Protein AF-A0A2I0WAN6-F1 (afdb_monomer_lite)

Foldseek 3Di:
DPPVVLVVQQVVCQQQVPPPRHPLDLVVLVCCVVPNPCPQQHWDQDPVRDTDGHDDPSHDDPVRNVVVD

Structure (mmCIF, N/CA/C/O backbone):
data_AF-A0A2I0WAN6-F1
#
_entry.id   AF-A0A2I0WAN6-F1
#
loop_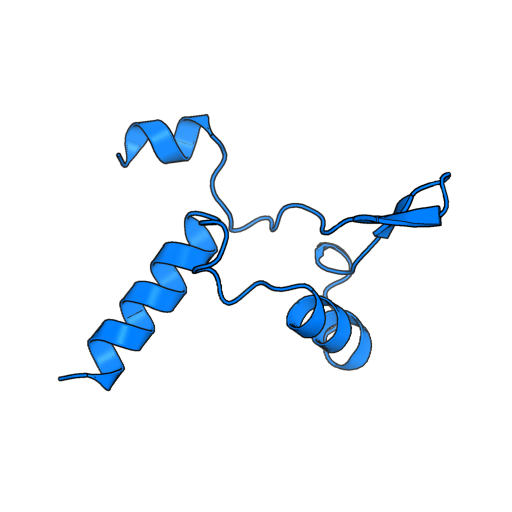
_atom_site.group_PDB
_atom_site.id
_atom_site.type_symbol
_atom_site.label_atom_id
_atom_site.label_alt_id
_atom_site.label_comp_id
_atom_site.label_asym_id
_atom_site.label_entity_id
_atom_site.label_seq_id
_atom_site.pdbx_PDB_ins_code
_atom_site.Cartn_x
_atom_site.Cartn_y
_atom_site.Cartn_z
_atom_site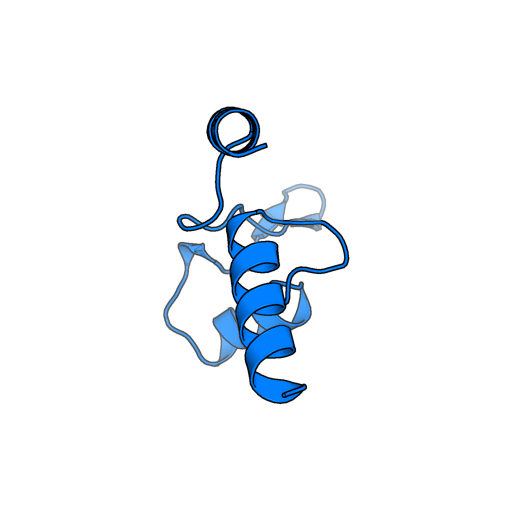.occupancy
_atom_site.B_iso_or_equiv
_atom_site.auth_seq_id
_atom_site.auth_comp_id
_atom_site.auth_asym_id
_atom_site.auth_atom_id
_atom_site.pdbx_PDB_model_num
ATOM 1 N N . MET A 1 1 ? -7.878 -8.875 24.534 1.00 66.50 1 MET A N 1
ATOM 2 C CA . MET A 1 1 ? -7.988 -9.546 23.219 1.00 66.50 1 MET A CA 1
ATOM 3 C C . MET A 1 1 ? -7.180 -8.779 22.167 1.00 66.50 1 MET A C 1
ATOM 5 O O . MET A 1 1 ? -7.724 -8.035 21.361 1.00 66.50 1 MET A O 1
ATOM 9 N N . HIS A 1 2 ? -5.848 -8.872 22.236 1.00 80.25 2 HIS A N 1
ATOM 10 C CA . HIS A 1 2 ? -4.955 -8.010 21.445 1.00 80.25 2 HIS A CA 1
ATOM 11 C C . HIS A 1 2 ? -4.821 -8.453 19.983 1.00 80.25 2 HIS A C 1
ATOM 13 O O . HIS A 1 2 ? -4.707 -7.614 19.097 1.00 80.25 2 HIS A O 1
ATOM 19 N N . ILE A 1 3 ? -4.872 -9.762 19.727 1.00 85.38 3 ILE A N 1
ATOM 20 C CA . ILE A 1 3 ? -4.678 -10.327 18.385 1.00 85.38 3 ILE A CA 1
ATOM 21 C C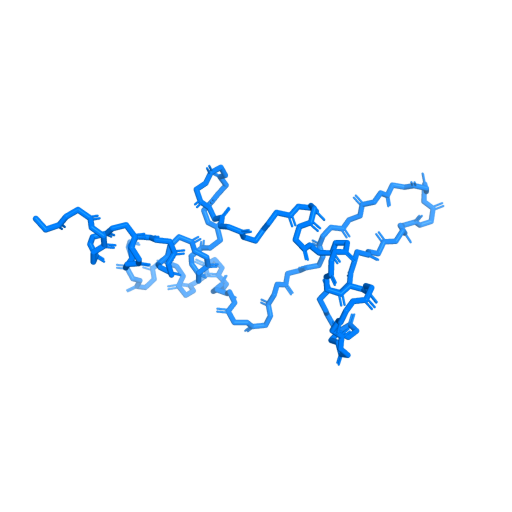 . ILE A 1 3 ? -5.855 -9.978 17.470 1.00 85.38 3 ILE A C 1
ATOM 23 O O . ILE A 1 3 ? -5.642 -9.480 16.369 1.00 85.38 3 ILE A O 1
ATOM 27 N N . GLU A 1 4 ? -7.088 -10.166 17.940 1.00 86.69 4 GLU A N 1
ATOM 28 C CA . GLU A 1 4 ? -8.288 -9.891 17.140 1.00 86.69 4 GLU A CA 1
ATOM 29 C C . GLU A 1 4 ? -8.426 -8.409 16.791 1.00 86.69 4 GLU A C 1
ATOM 31 O O . GLU A 1 4 ? -8.691 -8.068 15.639 1.00 86.69 4 GLU A O 1
ATOM 36 N N . LYS A 1 5 ? -8.153 -7.518 17.755 1.00 87.12 5 LYS A N 1
ATOM 37 C CA . LYS A 1 5 ? -8.145 -6.072 17.509 1.00 87.12 5 LYS A CA 1
ATOM 38 C C . LYS A 1 5 ? -7.110 -5.698 16.446 1.00 87.12 5 LYS A C 1
ATOM 40 O O . LYS A 1 5 ? -7.439 -5.011 15.486 1.00 87.12 5 LYS A O 1
ATOM 45 N N . ASN A 1 6 ? -5.893 -6.231 16.559 1.00 87.25 6 ASN A N 1
ATOM 46 C CA . ASN A 1 6 ? -4.838 -5.988 15.578 1.00 87.25 6 ASN A CA 1
ATOM 47 C C . ASN A 1 6 ? -5.197 -6.529 14.187 1.00 87.25 6 ASN A C 1
ATOM 49 O O . ASN A 1 6 ? -4.859 -5.900 13.184 1.00 87.25 6 ASN A O 1
ATOM 53 N N . PHE A 1 7 ? -5.861 -7.684 14.101 1.00 88.81 7 PHE A N 1
ATOM 54 C CA . PHE A 1 7 ? -6.302 -8.242 12.824 1.00 88.81 7 PHE A CA 1
ATOM 55 C C . PHE A 1 7 ? -7.328 -7.329 12.145 1.00 88.81 7 PHE A C 1
ATOM 57 O O . PHE A 1 7 ? -7.115 -6.926 11.000 1.00 88.81 7 PHE A O 1
ATOM 64 N N . MET A 1 8 ? -8.382 -6.943 12.869 1.00 89.62 8 MET A N 1
ATOM 65 C CA . MET A 1 8 ? -9.427 -6.059 12.345 1.00 89.62 8 MET A CA 1
ATOM 66 C C . MET A 1 8 ? -8.864 -4.695 11.938 1.00 89.62 8 MET A C 1
ATOM 68 O O . MET A 1 8 ? -9.123 -4.235 10.825 1.00 89.62 8 MET A O 1
ATOM 72 N N . ASP A 1 9 ? -8.017 -4.095 12.778 1.00 90.94 9 ASP A N 1
ATOM 73 C CA . ASP A 1 9 ? -7.368 -2.818 12.477 1.00 90.94 9 ASP A CA 1
ATOM 74 C C . ASP A 1 9 ? -6.501 -2.922 11.211 1.00 90.94 9 ASP A C 1
ATOM 76 O O . ASP A 1 9 ? -6.527 -2.032 10.359 1.00 90.94 9 ASP A O 1
ATOM 80 N N . ASN A 1 10 ? -5.748 -4.011 11.031 1.00 90.69 10 ASN A N 1
ATOM 81 C CA . ASN A 1 10 ? -4.927 -4.205 9.833 1.00 90.69 10 ASN A CA 1
ATOM 82 C C . ASN A 1 10 ? -5.776 -4.340 8.561 1.00 90.69 10 ASN A C 1
ATOM 84 O O . ASN A 1 10 ? -5.438 -3.732 7.539 1.00 90.69 10 ASN A O 1
ATOM 88 N N . VAL A 1 11 ? -6.865 -5.114 8.609 1.00 91.81 11 VAL A N 1
ATOM 89 C CA . VAL A 1 11 ? -7.784 -5.284 7.470 1.00 91.81 11 VAL A CA 1
ATOM 90 C C . VAL A 1 11 ? -8.427 -3.946 7.116 1.00 91.81 11 VAL A C 1
ATOM 92 O O . VAL A 1 11 ? -8.352 -3.511 5.964 1.00 91.81 11 VAL A O 1
ATOM 95 N N . PHE A 1 12 ? -8.965 -3.244 8.114 1.00 91.62 12 PHE A N 1
ATOM 96 C CA . PHE A 1 12 ? -9.609 -1.948 7.927 1.00 91.62 12 PHE A CA 1
ATOM 97 C C . PHE A 1 12 ? -8.648 -0.912 7.331 1.00 91.62 12 PHE A C 1
ATOM 99 O O . PHE A 1 12 ? -8.945 -0.301 6.304 1.00 91.62 12 PHE A O 1
ATOM 106 N N . ASN A 1 13 ? -7.448 -0.768 7.904 1.00 92.00 13 ASN A N 1
ATOM 107 C CA . ASN A 1 13 ? -6.441 0.173 7.407 1.00 92.00 13 ASN A CA 1
ATOM 108 C C . ASN A 1 13 ? -5.966 -0.158 5.981 1.00 92.00 13 ASN A C 1
ATOM 110 O O . ASN A 1 13 ? -5.559 0.748 5.250 1.00 92.00 13 ASN A O 1
ATOM 114 N N . THR A 1 14 ? -6.019 -1.430 5.578 1.00 92.00 14 THR A N 1
ATOM 115 C CA . THR A 1 14 ? -5.651 -1.874 4.225 1.00 92.00 14 THR A CA 1
ATOM 116 C C . THR A 1 14 ? -6.726 -1.520 3.196 1.00 92.00 14 THR A C 1
ATOM 118 O O . THR A 1 14 ? -6.410 -0.978 2.134 1.00 92.00 14 THR A O 1
ATOM 121 N N . ILE A 1 15 ? -8.001 -1.747 3.520 1.00 92.12 15 ILE A N 1
ATOM 122 C CA . ILE A 1 15 ? -9.139 -1.387 2.656 1.00 92.12 15 ILE A CA 1
ATOM 123 C C . ILE A 1 15 ? -9.260 0.142 2.534 1.00 92.12 15 ILE A C 1
ATOM 125 O O . ILE A 1 15 ? -9.445 0.681 1.440 1.00 92.12 15 ILE A O 1
ATOM 129 N N . MET A 1 16 ? -9.065 0.858 3.642 1.00 91.62 16 MET A N 1
ATOM 130 C CA . MET A 1 16 ? -9.077 2.323 3.683 1.00 91.62 16 MET A CA 1
ATOM 131 C C . MET A 1 16 ? -7.789 2.959 3.134 1.00 91.62 16 MET A C 1
ATOM 133 O O . MET A 1 16 ? -7.722 4.184 3.045 1.00 91.62 16 MET A O 1
ATOM 137 N N . ASP A 1 17 ? -6.775 2.168 2.755 1.00 89.38 17 ASP A N 1
ATOM 138 C CA . ASP A 1 17 ? -5.452 2.617 2.285 1.00 89.38 17 ASP A CA 1
ATOM 139 C C . ASP A 1 17 ? -4.890 3.768 3.142 1.00 89.38 17 ASP A C 1
ATOM 141 O O . ASP A 1 17 ? -4.573 4.859 2.660 1.00 89.38 17 ASP A O 1
ATOM 145 N N . VAL A 1 18 ? -4.858 3.549 4.461 1.00 89.31 18 VAL A N 1
ATOM 146 C CA . VAL A 1 18 ? -4.379 4.545 5.426 1.00 89.31 18 VAL A CA 1
ATOM 147 C C . VAL A 1 18 ? -2.855 4.533 5.435 1.00 89.31 18 VAL A C 1
ATOM 149 O O . VAL A 1 18 ? -2.218 3.547 5.832 1.00 89.31 18 VAL A O 1
ATOM 152 N N . LYS A 1 19 ? -2.256 5.653 5.016 1.00 85.06 19 LYS A N 1
ATOM 153 C CA . LYS A 1 19 ? -0.800 5.823 4.957 1.00 85.06 19 LYS A CA 1
ATOM 154 C C . LYS A 1 19 ? -0.175 5.556 6.331 1.00 85.06 19 LYS A C 1
ATOM 156 O O . LYS A 1 19 ? -0.571 6.145 7.330 1.00 85.06 19 LYS A O 1
ATOM 161 N N . GLY A 1 20 ? 0.803 4.651 6.371 1.00 85.75 20 GLY A N 1
ATOM 162 C CA . GLY A 1 20 ? 1.540 4.288 7.588 1.00 85.75 20 GLY A CA 1
ATOM 163 C C . GLY A 1 20 ? 0.865 3.250 8.493 1.00 85.75 20 GLY A C 1
ATOM 164 O O . GLY A 1 20 ? 1.525 2.745 9.394 1.00 85.75 20 GLY A O 1
ATOM 165 N N . LYS A 1 21 ? -0.403 2.888 8.247 1.00 89.19 21 LYS A N 1
ATOM 166 C CA . LYS A 1 21 ? -1.118 1.853 9.021 1.00 89.19 21 LYS A CA 1
ATOM 167 C C . LYS A 1 21 ? -1.461 0.608 8.204 1.00 89.19 21 LYS A C 1
ATOM 169 O O . LYS A 1 21 ? -1.573 -0.479 8.761 1.00 89.19 21 LYS A O 1
ATOM 174 N N . SER A 1 22 ? -1.613 0.755 6.888 1.00 88.88 22 SER A N 1
ATOM 175 C CA . SER A 1 22 ? -1.852 -0.369 5.981 1.00 88.88 22 SER A CA 1
ATOM 176 C C . SER A 1 22 ? -0.661 -1.335 5.947 1.00 88.88 22 SER A C 1
ATOM 178 O O . SER A 1 22 ? 0.498 -0.913 5.874 1.00 88.88 22 SER A O 1
ATOM 180 N N . LYS A 1 23 ? -0.945 -2.643 5.947 1.00 86.94 23 LYS A N 1
ATOM 181 C CA . LYS A 1 23 ? 0.071 -3.688 5.727 1.00 86.94 23 LYS A CA 1
ATOM 182 C C . LYS A 1 23 ? 0.441 -3.845 4.250 1.00 86.94 23 LYS A C 1
ATOM 184 O O . LYS A 1 23 ? 1.446 -4.482 3.948 1.00 86.94 23 LYS A O 1
ATOM 189 N N . ASP A 1 24 ? -0.305 -3.203 3.351 1.00 89.19 24 ASP A N 1
ATOM 190 C CA . ASP A 1 24 ? 0.019 -3.103 1.930 1.00 89.19 24 ASP A CA 1
ATOM 191 C C . ASP A 1 24 ? 1.153 -2.093 1.677 1.00 89.19 24 ASP A C 1
ATOM 193 O O . ASP A 1 24 ? 0.941 -0.945 1.260 1.00 89.19 24 ASP A O 1
ATOM 197 N N . ASN A 1 25 ? 2.379 -2.517 1.974 1.00 89.62 25 ASN A N 1
ATOM 198 C CA . ASN A 1 25 ? 3.593 -1.728 1.802 1.00 89.62 25 ASN A CA 1
ATOM 199 C C . ASN A 1 25 ? 4.417 -2.191 0.585 1.00 89.62 25 ASN A C 1
ATOM 201 O O . ASN A 1 25 ? 4.112 -3.187 -0.064 1.00 89.62 25 ASN A O 1
ATOM 205 N N . VAL A 1 26 ? 5.480 -1.449 0.269 1.00 90.25 26 VAL A N 1
ATOM 206 C CA . VAL A 1 26 ? 6.342 -1.720 -0.894 1.00 90.25 26 VAL A CA 1
ATOM 207 C C . VAL A 1 26 ? 6.976 -3.115 -0.832 1.00 90.25 26 VAL A C 1
ATOM 209 O O . VAL A 1 26 ? 6.989 -3.802 -1.846 1.00 90.25 26 VAL A O 1
ATOM 212 N N . LYS A 1 27 ? 7.438 -3.562 0.345 1.00 90.50 27 LYS A N 1
ATOM 213 C CA . LYS A 1 27 ? 8.022 -4.904 0.517 1.00 90.50 27 LYS A CA 1
ATOM 214 C C . LYS A 1 27 ? 6.984 -5.992 0.239 1.00 90.50 27 LYS A C 1
ATOM 216 O O . LYS A 1 27 ? 7.242 -6.875 -0.563 1.00 90.50 27 LYS A O 1
ATOM 221 N N . ALA A 1 28 ? 5.772 -5.837 0.773 1.00 91.00 28 ALA A N 1
ATOM 222 C CA . ALA A 1 28 ? 4.665 -6.747 0.490 1.00 91.00 28 ALA A CA 1
ATOM 223 C C . ALA A 1 28 ? 4.331 -6.811 -1.013 1.00 91.00 28 ALA A C 1
ATOM 225 O O . ALA A 1 28 ? 3.998 -7.876 -1.524 1.00 91.00 28 ALA A O 1
ATOM 226 N N . ARG A 1 29 ? 4.456 -5.701 -1.759 1.00 91.50 29 ARG A N 1
ATOM 227 C CA . ARG A 1 29 ? 4.288 -5.716 -3.225 1.00 91.50 29 ARG A CA 1
ATOM 228 C C . ARG A 1 29 ? 5.451 -6.381 -3.971 1.00 91.50 29 ARG A C 1
ATOM 230 O O . ARG A 1 29 ? 5.213 -6.955 -5.031 1.00 91.50 29 ARG A O 1
ATOM 237 N N . MET A 1 30 ? 6.676 -6.323 -3.445 1.00 91.62 30 MET A N 1
ATOM 238 C CA . MET A 1 30 ? 7.806 -7.098 -3.978 1.00 91.62 30 MET A CA 1
ATOM 239 C C . MET A 1 30 ? 7.565 -8.598 -3.777 1.00 91.62 30 MET A C 1
ATOM 241 O O . MET A 1 30 ? 7.695 -9.358 -4.731 1.00 91.62 30 MET A O 1
ATOM 245 N N . ASP A 1 31 ? 7.103 -9.001 -2.590 1.00 92.75 31 ASP A N 1
ATOM 246 C CA . ASP A 1 31 ? 6.748 -10.395 -2.298 1.00 92.75 31 ASP A CA 1
ATOM 247 C C . ASP A 1 31 ? 5.589 -10.881 -3.177 1.00 92.75 31 ASP A C 1
ATOM 249 O O . ASP A 1 31 ? 5.577 -12.026 -3.623 1.00 92.75 31 ASP A O 1
ATOM 253 N N . ILE A 1 32 ? 4.615 -10.011 -3.474 1.00 91.50 32 ILE A N 1
ATOM 254 C CA . ILE A 1 32 ? 3.542 -10.335 -4.419 1.00 91.50 32 ILE A CA 1
ATOM 255 C C . ILE A 1 32 ? 4.110 -10.648 -5.801 1.00 91.50 32 ILE A C 1
ATOM 257 O O . ILE A 1 32 ? 3.631 -11.588 -6.414 1.00 91.50 32 ILE A O 1
ATOM 261 N N . LYS A 1 33 ? 5.111 -9.912 -6.287 1.00 89.88 33 LYS A N 1
ATOM 262 C CA . LYS A 1 33 ? 5.737 -10.200 -7.584 1.00 89.88 33 LYS A CA 1
ATOM 263 C C . LYS A 1 33 ? 6.470 -11.546 -7.582 1.00 89.88 33 LYS A C 1
ATOM 265 O O . LYS A 1 33 ? 6.401 -12.273 -8.567 1.00 89.88 33 LYS A O 1
ATOM 270 N N . GLU A 1 34 ? 7.159 -11.855 -6.488 1.00 92.44 34 GLU A N 1
ATOM 271 C CA . GLU A 1 34 ? 7.977 -13.065 -6.367 1.00 92.44 34 GLU A CA 1
ATOM 272 C C . GLU A 1 34 ? 7.120 -14.326 -6.176 1.00 92.44 34 GLU A C 1
ATOM 274 O O . GLU A 1 34 ? 7.304 -15.332 -6.858 1.00 92.44 34 GLU A O 1
ATOM 279 N N . TYR A 1 35 ? 6.143 -14.265 -5.268 1.00 93.50 35 TYR A N 1
ATOM 280 C CA . TYR A 1 35 ? 5.415 -15.446 -4.797 1.00 93.50 35 TYR A CA 1
ATOM 281 C C . TYR A 1 35 ? 3.964 -15.519 -5.283 1.00 93.50 35 TYR A C 1
ATOM 283 O O . TYR A 1 35 ? 3.364 -16.595 -5.270 1.00 93.50 35 TYR A O 1
ATOM 291 N N . CYS A 1 36 ? 3.358 -14.402 -5.698 1.00 90.12 36 CYS A N 1
ATOM 292 C CA . CYS A 1 36 ? 1.941 -14.351 -6.061 1.00 90.12 36 CYS A CA 1
ATOM 293 C C . CYS A 1 36 ? 1.733 -14.070 -7.557 1.00 90.12 36 CYS A C 1
ATOM 295 O O . CYS A 1 36 ? 2.358 -13.221 -8.172 1.00 90.12 36 CYS A O 1
ATOM 297 N N . ARG A 1 37 ? 0.730 -14.702 -8.169 1.00 88.19 37 ARG A N 1
ATOM 298 C CA . ARG A 1 37 ? 0.345 -14.410 -9.565 1.00 88.19 37 ARG A CA 1
ATOM 299 C C . ARG A 1 37 ? -0.663 -13.257 -9.643 1.00 88.19 37 ARG A C 1
ATOM 301 O O . ARG A 1 37 ? -1.766 -13.434 -10.156 1.00 88.19 37 ARG A O 1
ATOM 308 N N . ARG A 1 38 ? -0.329 -12.086 -9.086 1.00 88.44 38 ARG A N 1
ATOM 309 C CA . ARG A 1 38 ? -1.232 -10.914 -9.024 1.00 88.44 38 ARG A CA 1
ATOM 310 C C . ARG A 1 38 ? -0.619 -9.674 -9.680 1.00 88.44 38 ARG A C 1
ATOM 312 O O . ARG A 1 38 ? -0.347 -8.684 -9.007 1.00 88.44 38 ARG A O 1
ATOM 319 N N . LYS A 1 3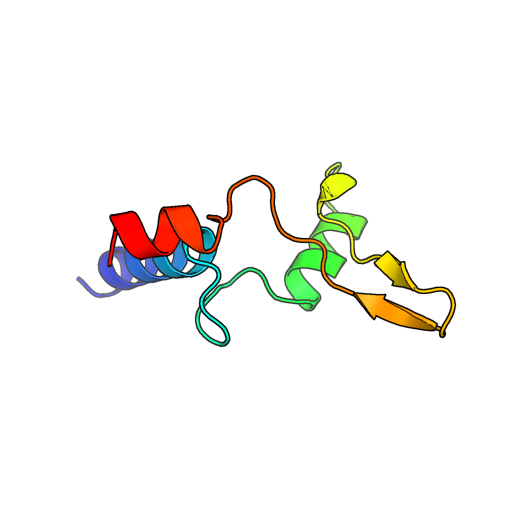9 ? -0.514 -9.705 -11.011 1.00 86.94 39 LYS A N 1
ATOM 320 C CA . LYS A 1 39 ? 0.078 -8.633 -11.837 1.00 86.94 39 LYS A CA 1
ATOM 321 C C . LYS A 1 39 ? -0.486 -7.236 -11.563 1.00 86.94 39 LYS A C 1
ATOM 323 O O . LYS A 1 39 ? 0.260 -6.272 -11.494 1.00 86.94 39 LYS A O 1
ATOM 328 N N . ASN A 1 40 ? -1.792 -7.132 -11.309 1.00 88.19 40 ASN A N 1
ATOM 329 C CA . ASN A 1 40 ? -2.465 -5.855 -11.022 1.00 88.19 40 ASN A CA 1
ATOM 330 C C . ASN A 1 40 ? -2.001 -5.187 -9.712 1.00 88.19 40 ASN A C 1
ATOM 332 O O . ASN A 1 40 ? -2.323 -4.027 -9.461 1.00 88.19 40 ASN A O 1
ATOM 336 N N . LEU A 1 41 ? -1.297 -5.926 -8.852 1.00 90.81 41 LEU A N 1
ATOM 337 C CA . LEU A 1 41 ? -0.749 -5.437 -7.593 1.00 90.81 41 LEU A CA 1
ATOM 338 C C . LEU A 1 41 ? 0.775 -5.273 -7.642 1.00 90.81 41 LEU A C 1
ATOM 340 O O . LEU A 1 41 ? 1.349 -4.784 -6.675 1.00 90.81 41 LEU A O 1
ATOM 344 N N . GLU A 1 42 ? 1.455 -5.646 -8.719 1.00 92.19 42 GLU A N 1
ATOM 345 C CA . GLU A 1 42 ? 2.909 -5.502 -8.784 1.00 92.19 42 GLU A CA 1
ATOM 346 C C . GLU A 1 42 ? 3.327 -4.026 -8.784 1.00 92.19 42 GLU A C 1
ATOM 348 O O . GLU A 1 42 ? 2.580 -3.140 -9.200 1.00 92.19 42 GLU A O 1
ATOM 353 N N . LEU A 1 43 ? 4.528 -3.743 -8.279 1.00 91.56 43 LEU A N 1
ATOM 354 C CA . LEU A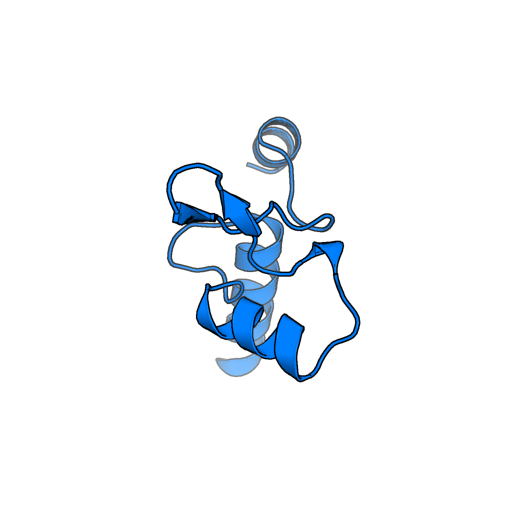 1 43 ? 5.110 -2.408 -8.392 1.00 91.56 43 LEU A CA 1
ATOM 355 C C . LEU A 1 43 ? 5.396 -2.096 -9.861 1.00 91.56 43 LEU A C 1
ATOM 357 O O . LEU A 1 43 ? 5.920 -2.941 -10.587 1.00 91.56 43 LEU A O 1
ATOM 361 N N . VAL A 1 44 ? 5.098 -0.867 -10.272 1.00 90.50 44 VAL A N 1
ATOM 362 C CA . VAL A 1 44 ? 5.318 -0.402 -11.644 1.00 90.50 44 VAL A CA 1
ATOM 363 C C . VAL A 1 44 ? 6.454 0.609 -11.646 1.00 90.50 44 VAL A C 1
ATOM 365 O O . VAL A 1 44 ? 6.493 1.501 -10.799 1.00 90.50 44 VAL A O 1
ATOM 368 N N . THR A 1 45 ? 7.372 0.480 -12.599 1.00 88.56 45 THR A N 1
ATOM 369 C CA . THR A 1 45 ? 8.405 1.489 -12.844 1.00 88.56 45 THR A CA 1
ATOM 370 C C . THR A 1 45 ? 7.878 2.482 -13.871 1.00 88.56 45 THR A C 1
ATOM 372 O O . THR A 1 45 ? 7.544 2.106 -14.993 1.00 88.56 45 THR A O 1
ATOM 375 N N . THR A 1 46 ? 7.774 3.747 -13.479 1.00 85.31 46 THR A N 1
ATOM 376 C CA . THR A 1 46 ? 7.413 4.851 -14.371 1.00 85.31 46 THR A CA 1
ATOM 377 C C . THR A 1 46 ? 8.549 5.121 -15.360 1.00 85.31 46 THR A C 1
ATOM 379 O O . THR A 1 46 ? 9.705 4.808 -15.082 1.00 85.31 46 THR A O 1
ATOM 382 N N . ILE A 1 47 ? 8.233 5.754 -16.491 1.00 83.12 47 ILE A N 1
ATOM 383 C CA . ILE A 1 47 ? 9.199 6.243 -17.495 1.00 83.12 47 ILE A CA 1
ATOM 384 C C . ILE A 1 47 ? 10.362 7.041 -16.882 1.00 83.12 47 ILE A C 1
ATOM 386 O O . ILE A 1 47 ? 11.492 6.913 -17.335 1.00 83.12 47 ILE A O 1
ATOM 390 N N . ASP A 1 48 ? 10.117 7.770 -15.791 1.00 86.81 48 ASP A N 1
ATOM 391 C CA . ASP A 1 48 ? 11.137 8.538 -15.062 1.00 86.81 48 ASP A CA 1
ATOM 392 C C . ASP A 1 48 ? 12.029 7.683 -14.134 1.00 86.81 48 ASP A C 1
ATOM 394 O O . ASP A 1 48 ? 12.732 8.218 -13.275 1.00 86.81 48 ASP A O 1
ATOM 398 N N . GLY A 1 49 ? 11.939 6.351 -14.204 1.00 85.69 49 GLY A N 1
ATOM 399 C CA . GLY A 1 49 ? 12.675 5.416 -13.343 1.00 85.69 49 GLY A CA 1
ATOM 400 C C . GLY A 1 49 ? 12.148 5.310 -11.906 1.00 85.69 49 GLY A C 1
ATOM 401 O O . GLY A 1 49 ? 12.724 4.600 -11.082 1.00 85.69 49 GLY A O 1
ATOM 402 N N . LYS A 1 50 ? 11.046 5.994 -11.574 1.00 87.50 50 LYS A N 1
ATOM 403 C CA . LYS A 1 50 ? 10.439 5.957 -10.234 1.00 87.50 50 LYS A CA 1
ATOM 404 C C . LYS A 1 50 ? 9.580 4.710 -10.044 1.00 87.50 50 LYS A C 1
ATOM 406 O O . LYS A 1 50 ? 8.815 4.337 -10.925 1.00 87.50 50 LYS A O 1
ATOM 411 N N . ILE A 1 51 ? 9.651 4.113 -8.855 1.00 88.75 51 ILE A N 1
ATOM 412 C CA . ILE A 1 51 ? 8.794 2.988 -8.467 1.00 88.75 51 ILE A CA 1
ATOM 413 C C . ILE A 1 51 ? 7.472 3.531 -7.921 1.00 88.75 51 ILE A C 1
ATOM 415 O O . ILE A 1 51 ? 7.454 4.288 -6.948 1.00 88.75 51 ILE A O 1
ATOM 419 N N . MET A 1 52 ? 6.360 3.112 -8.517 1.00 88.38 52 MET A N 1
ATOM 420 C CA . MET A 1 52 ? 5.009 3.448 -8.082 1.00 88.38 52 MET A CA 1
ATOM 421 C C . MET A 1 52 ? 4.255 2.202 -7.615 1.00 88.38 52 MET A C 1
ATOM 423 O O . MET A 1 52 ? 4.292 1.142 -8.242 1.00 88.38 52 MET A O 1
ATOM 427 N N . LYS A 1 53 ? 3.534 2.344 -6.497 1.00 89.81 53 LYS A N 1
ATOM 428 C CA . LYS A 1 53 ? 2.594 1.334 -6.002 1.00 89.81 53 LYS A CA 1
ATOM 429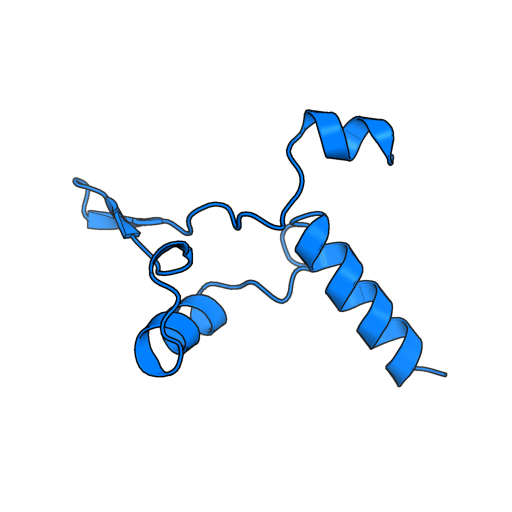 C C . LYS A 1 53 ? 1.225 1.581 -6.646 1.00 89.81 53 LYS A C 1
ATOM 431 O O . LYS A 1 53 ? 0.608 2.594 -6.308 1.00 89.81 53 LYS A O 1
ATOM 436 N N . PRO A 1 54 ? 0.716 0.694 -7.522 1.00 89.88 54 PRO A N 1
ATOM 437 C CA . PRO A 1 54 ? -0.618 0.870 -8.072 1.00 89.88 54 PRO A CA 1
ATOM 438 C C . PRO A 1 54 ? -1.675 0.683 -6.984 1.00 89.88 54 PRO A C 1
ATOM 440 O O . PRO A 1 54 ? -1.520 -0.123 -6.051 1.00 89.88 54 PRO A O 1
ATOM 443 N N . LYS A 1 55 ? -2.770 1.432 -7.121 1.00 88.88 55 LYS A N 1
ATOM 444 C CA . LYS A 1 55 ? -3.914 1.331 -6.220 1.00 88.88 55 LYS A CA 1
ATOM 445 C C . LYS A 1 55 ? -4.491 -0.084 -6.286 1.00 88.88 55 LYS A C 1
ATOM 447 O O . LYS A 1 55 ? -4.769 -0.593 -7.367 1.00 88.88 55 LYS A O 1
ATOM 452 N N . ALA A 1 56 ? -4.666 -0.714 -5.127 1.00 89.69 56 ALA A N 1
ATOM 453 C CA . ALA A 1 56 ? -5.274 -2.034 -5.069 1.00 89.69 56 ALA A CA 1
ATOM 454 C C . ALA A 1 56 ? -6.771 -1.970 -5.434 1.00 89.69 56 ALA A C 1
ATOM 456 O O . ALA A 1 56 ? -7.449 -1.018 -5.040 1.00 89.69 56 ALA A O 1
ATOM 457 N N . PRO A 1 57 ? -7.318 -2.988 -6.124 1.00 88.69 57 PRO A N 1
ATOM 458 C CA . PRO A 1 57 ? -8.717 -3.000 -6.552 1.00 88.69 57 PRO A CA 1
ATOM 459 C C . PRO A 1 57 ? -9.697 -3.123 -5.376 1.00 88.69 57 PRO A C 1
ATOM 461 O O . PRO A 1 57 ? -10.846 -2.722 -5.491 1.00 88.69 57 PRO A O 1
ATOM 464 N N . TYR A 1 58 ? -9.236 -3.650 -4.239 1.00 88.12 58 TYR A N 1
ATOM 465 C CA . TYR A 1 58 ? -10.010 -3.771 -3.001 1.00 88.12 58 TYR A CA 1
ATOM 466 C C . TYR A 1 58 ? -9.913 -2.531 -2.098 1.00 88.12 58 TYR A C 1
ATOM 468 O O . TYR A 1 58 ? -10.524 -2.509 -1.033 1.00 88.12 58 TYR A O 1
ATOM 476 N N . SER A 1 59 ? -9.119 -1.521 -2.470 1.00 91.00 59 SER A N 1
ATOM 477 C CA . SER A 1 59 ? -8.990 -0.294 -1.685 1.00 91.00 59 SER A CA 1
ATOM 478 C C . SER A 1 59 ? -9.983 0.761 -2.157 1.00 91.00 59 SER A C 1
ATOM 480 O O . SER A 1 59 ? -10.092 1.049 -3.354 1.00 91.00 59 SER A O 1
ATOM 482 N N . PHE A 1 60 ? -10.654 1.407 -1.207 1.00 91.31 60 PHE A N 1
ATOM 483 C CA . PHE A 1 60 ? -11.691 2.385 -1.514 1.00 91.31 60 PHE A CA 1
ATOM 484 C C . PHE A 1 60 ? -11.174 3.612 -2.278 1.00 91.31 60 PHE A C 1
ATOM 486 O O . PHE A 1 60 ? -10.023 4.051 -2.146 1.00 91.31 60 PHE A O 1
ATOM 493 N N . THR A 1 61 ? -12.027 4.180 -3.132 1.00 89.56 61 THR A N 1
ATOM 494 C CA . THR A 1 61 ? -11.844 5.523 -3.706 1.00 89.56 61 THR A CA 1
ATOM 495 C C . THR A 1 61 ? -12.029 6.598 -2.645 1.00 89.56 61 THR A C 1
ATOM 497 O O . THR A 1 61 ? -12.529 6.341 -1.554 1.00 89.56 61 THR A O 1
ATOM 500 N N . LEU A 1 62 ? -11.600 7.821 -2.956 1.00 87.56 62 LEU A N 1
ATOM 501 C CA . LEU A 1 62 ? -11.785 8.948 -2.047 1.00 87.56 62 LEU A CA 1
ATOM 502 C C . LEU A 1 62 ? -13.272 9.182 -1.730 1.00 87.56 62 LEU A C 1
ATOM 504 O O . LEU A 1 62 ? -13.609 9.481 -0.592 1.00 87.56 62 LEU A O 1
ATOM 508 N N . GLU A 1 63 ? -14.154 8.995 -2.711 1.00 89.69 63 GLU A N 1
ATOM 509 C CA . GLU A 1 63 ? -15.609 9.114 -2.551 1.00 89.69 63 GLU A CA 1
ATOM 510 C C . GLU A 1 63 ? -16.172 8.033 -1.625 1.00 89.69 63 GLU A C 1
ATOM 512 O O . GLU A 1 63 ? -16.903 8.342 -0.689 1.00 89.69 63 GLU A O 1
ATOM 517 N N . GLN A 1 64 ? -15.760 6.777 -1.818 1.00 90.44 64 GLN A N 1
ATOM 518 C CA . GLN A 1 64 ? -16.163 5.670 -0.948 1.00 90.44 64 GLN A CA 1
ATOM 519 C C . GLN A 1 64 ? -15.684 5.883 0.493 1.00 90.44 64 GLN A C 1
ATOM 521 O O . GLN A 1 64 ? -16.438 5.640 1.432 1.00 90.44 64 GLN A O 1
ATOM 526 N N . LYS A 1 65 ? -14.471 6.420 0.689 1.00 89.38 65 LYS A N 1
ATOM 527 C CA . LYS A 1 65 ? -13.972 6.759 2.031 1.00 89.38 65 LYS A CA 1
ATOM 528 C C . LYS A 1 65 ? -14.857 7.803 2.726 1.00 89.38 65 LYS A C 1
ATOM 530 O O . LYS A 1 65 ? -15.159 7.608 3.896 1.00 89.38 65 LYS A O 1
ATOM 535 N N . LYS A 1 66 ? -15.315 8.839 2.008 1.00 88.81 66 LYS A N 1
ATOM 536 C CA . LYS A 1 66 ? -16.221 9.883 2.538 1.00 88.81 66 LYS A CA 1
ATOM 537 C C . LYS A 1 66 ? -17.611 9.364 2.922 1.00 88.81 66 LYS A C 1
ATOM 539 O O . LYS A 1 66 ? -18.281 9.970 3.740 1.00 88.81 66 LYS A O 1
ATOM 544 N N . SER A 1 67 ? -18.080 8.278 2.305 1.00 90.19 67 SER A N 1
ATOM 545 C CA . SER A 1 67 ? -19.365 7.668 2.692 1.00 90.19 67 SER A CA 1
ATOM 546 C C . SER A 1 67 ? -19.290 6.862 3.991 1.00 90.19 67 SER A C 1
ATOM 548 O O . SER A 1 67 ? -20.315 6.600 4.610 1.00 90.19 67 SER A O 1
ATOM 550 N N . ILE A 1 68 ? -18.082 6.454 4.388 1.00 83.62 68 ILE A N 1
ATOM 551 C CA . ILE A 1 68 ? -17.839 5.655 5.593 1.00 83.62 68 ILE A CA 1
ATOM 552 C C . ILE A 1 68 ? -17.468 6.556 6.774 1.00 83.62 68 ILE A C 1
ATOM 554 O O . ILE A 1 68 ? -17.800 6.225 7.911 1.00 83.62 68 ILE A O 1
ATOM 558 N N . CYS A 1 69 ? -16.749 7.652 6.511 1.00 72.50 69 CYS A N 1
ATOM 559 C CA . CYS A 1 69 ? -16.143 8.515 7.517 1.00 72.50 69 CYS A CA 1
ATOM 560 C C . CYS A 1 69 ? -16.333 9.996 7.195 1.00 72.50 69 CYS A C 1
ATOM 562 O O . CYS A 1 69 ? -16.167 10.361 6.006 1.00 72.50 69 CYS A O 1
#

Secondary structure (DSSP, 8-state):
-HHHHHHHHHHHHHHTT-TTT-S--HHHHHHHHHH---GGGS-EE-TTS-EE-PPPTTSPPHHHHHHH-

Organism: NCBI:txid906689

Radius of gyration: 13.81 Å; chains: 1; bounding box: 32×25×41 Å

pLDDT: mean 88.59, std 4.12, range [66.5, 93.5]

Sequence (69 aa):
MHIEKNFMDNVFNTIMDVKGKSKDNVKARMDIKEYCRRKNLELVTTIDGKIMKPKAPYSFTLEQKKSIC